Protein AF-0000000084498866 (afdb_homodimer)

Structure (mmCIF, N/CA/C/O backbone):
data_AF-0000000084498866-model_v1
#
loop_
_entity.id
_entity.type
_entity.pdbx_description
1 polymer 'Dihydrodiol dehydrogenase'
#
loop_
_atom_site.group_PDB
_atom_site.id
_atom_site.type_symbol
_atom_site.label_atom_id
_atom_site.label_alt_id
_atom_site.label_comp_id
_atom_site.label_asym_id
_atom_site.label_entity_id
_atom_site.label_seq_id
_atom_site.pdbx_PDB_ins_code
_atom_site.Cartn_x
_atom_site.Cartn_y
_atom_site.Cartn_z
_atom_site.occupancy
_atom_site.B_iso_or_equiv
_atom_site.auth_seq_id
_atom_site.auth_comp_id
_atom_site.auth_asym_id
_atom_site.auth_atom_id
_atom_site.pdbx_PDB_model_num
ATOM 1 N N . MET A 1 1 ? 16.656 18.469 0.75 1 39.72 1 MET A N 1
ATOM 2 C CA . MET A 1 1 ? 16.688 17.375 1.712 1 39.72 1 MET A CA 1
ATOM 3 C C . MET A 1 1 ? 15.367 17.281 2.469 1 39.72 1 MET A C 1
ATOM 5 O O . MET A 1 1 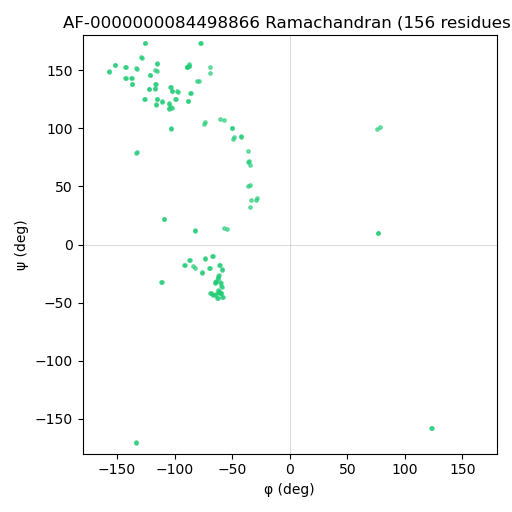? 14.969 18.219 3.16 1 39.72 1 MET A O 1
ATOM 9 N N . GLU A 1 2 ? 14.359 16.703 1.857 1 46.44 2 GLU A N 1
ATOM 10 C CA . GLU A 1 2 ? 13.086 16.734 2.578 1 46.44 2 GLU A CA 1
ATOM 11 C C . GLU A 1 2 ? 13.258 16.25 4.016 1 46.44 2 GLU A C 1
ATOM 13 O O . GLU A 1 2 ? 14.016 15.305 4.273 1 46.44 2 GLU A O 1
ATOM 18 N N . ASN A 1 3 ? 13.336 17.031 4.91 1 52.91 3 ASN A N 1
ATOM 19 C CA . ASN A 1 3 ? 13.39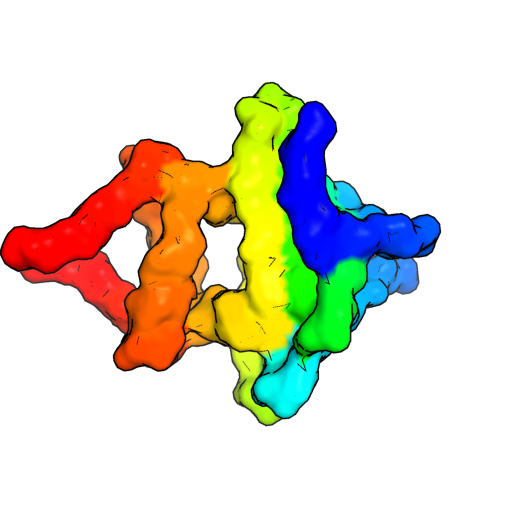1 16.766 6.344 1 52.91 3 ASN A CA 1
ATOM 20 C C . ASN A 1 3 ? 12.508 15.586 6.73 1 52.91 3 ASN A C 1
ATOM 22 O O . ASN A 1 3 ? 11.297 15.742 6.91 1 52.91 3 ASN A O 1
ATOM 26 N N . LYS A 1 4 ? 13.016 14.25 6.281 1 67.5 4 LYS A N 1
ATOM 27 C CA . LYS A 1 4 ? 12.148 13.109 6.551 1 67.5 4 LYS A CA 1
ATOM 28 C C . LYS A 1 4 ? 12.156 12.742 8.031 1 67.5 4 LYS A C 1
ATOM 30 O O . LYS A 1 4 ? 13.219 12.688 8.656 1 67.5 4 LYS A O 1
ATOM 35 N N . ASN A 1 5 ? 11.156 13.016 8.805 1 78.12 5 ASN A N 1
ATOM 36 C CA . ASN A 1 5 ? 10.953 12.609 10.188 1 78.12 5 ASN A CA 1
ATOM 37 C C . ASN A 1 5 ? 10.984 11.086 10.336 1 78.12 5 ASN A C 1
ATOM 39 O O . ASN A 1 5 ? 10.469 10.547 11.312 1 78.12 5 ASN A O 1
ATOM 43 N N . TYR A 1 6 ? 11.453 10.352 9.336 1 85 6 TYR A N 1
ATOM 44 C CA . TYR A 1 6 ? 11.617 8.906 9.438 1 85 6 TYR A CA 1
ATOM 45 C C . TYR A 1 6 ? 12.992 8.477 8.93 1 85 6 TYR A C 1
ATOM 47 O O . TYR A 1 6 ? 13.68 9.242 8.258 1 85 6 TYR A O 1
ATOM 55 N N . TYR A 1 7 ? 13.602 7.391 9.414 1 85.25 7 TYR A N 1
ATOM 56 C CA . TYR A 1 7 ? 14.883 6.848 8.984 1 85.25 7 TYR A CA 1
ATOM 57 C C . TYR A 1 7 ? 14.703 5.469 8.359 1 85.25 7 TYR A C 1
ATOM 59 O O . TYR A 1 7 ? 13.672 4.824 8.539 1 85.25 7 TYR A O 1
ATOM 67 N N . GLU A 1 8 ? 15.57 5.191 7.441 1 83.94 8 GLU A N 1
ATOM 68 C CA . GLU A 1 8 ? 15.562 3.908 6.75 1 83.94 8 GLU A CA 1
ATOM 69 C C . GLU A 1 8 ? 16.656 2.99 7.281 1 83.94 8 GLU A C 1
ATOM 71 O O . GLU A 1 8 ? 17.781 3.441 7.555 1 83.94 8 GLU A O 1
ATOM 76 N N . LYS A 1 9 ? 16.203 2.004 7.785 1 77.25 9 LYS A N 1
ATOM 77 C CA . LYS A 1 9 ? 17.234 1.025 8.125 1 77.25 9 LYS A CA 1
ATOM 78 C C . LYS A 1 9 ? 17.516 0.101 6.945 1 77.25 9 LYS A C 1
ATOM 80 O O . LYS A 1 9 ? 16.75 0.037 5.992 1 77.25 9 LYS A O 1
ATOM 85 N N . ASP A 1 10 ? 18.719 -0.473 6.852 1 69.5 10 ASP A N 1
ATOM 86 C CA . ASP A 1 10 ? 19 -1.446 5.801 1 69.5 10 ASP A CA 1
ATOM 87 C C . ASP A 1 10 ? 17.734 -2.18 5.375 1 69.5 10 ASP A C 1
ATOM 89 O O . ASP A 1 10 ? 17.484 -3.303 5.82 1 69.5 10 ASP A O 1
ATOM 93 N N . GLY A 1 11 ? 16.75 -1.346 5.332 1 63.34 11 GLY A N 1
ATOM 94 C CA . GLY A 1 11 ? 15.391 -1.853 5.332 1 63.34 11 GLY A CA 1
ATOM 95 C C . GLY A 1 11 ? 15.023 -2.572 4.051 1 63.34 11 GLY A C 1
ATOM 96 O O . GLY A 1 11 ? 15.727 -2.461 3.045 1 63.34 11 GLY A O 1
ATOM 97 N N . GLU A 1 12 ? 14.227 -3.537 4.078 1 79.94 12 GLU A N 1
ATOM 98 C CA . GLU A 1 12 ? 13.625 -4.406 3.074 1 79.94 12 GLU A CA 1
ATOM 99 C C . GLU A 1 12 ? 12.844 -3.6 2.039 1 79.94 12 GLU A C 1
ATOM 101 O O . GLU A 1 12 ? 12.047 -2.736 2.395 1 79.94 12 GLU A O 1
ATOM 106 N N . THR A 1 13 ? 13.422 -3.516 0.814 1 91.5 13 THR A N 1
ATOM 107 C CA . THR A 1 13 ? 12.766 -2.873 -0.32 1 91.5 13 THR A CA 1
ATOM 108 C C . THR A 1 13 ? 12.102 -3.908 -1.219 1 91.5 13 THR A C 1
ATOM 110 O O . THR A 1 13 ? 12.672 -4.965 -1.488 1 91.5 13 THR A O 1
ATOM 113 N N . ILE A 1 14 ? 10.891 -3.621 -1.545 1 95.06 14 ILE A N 1
ATOM 114 C CA . ILE A 1 14 ? 10.156 -4.453 -2.492 1 95.06 14 ILE A CA 1
ATOM 115 C C . ILE A 1 14 ? 9.836 -3.648 -3.75 1 95.06 14 ILE A C 1
ATOM 117 O O . ILE A 1 14 ? 9.305 -2.539 -3.664 1 95.06 14 ILE A O 1
ATOM 121 N N . ASP A 1 15 ? 10.25 -4.188 -4.895 1 96.44 15 ASP A N 1
ATOM 122 C CA . ASP A 1 15 ? 9.852 -3.58 -6.164 1 96.44 15 ASP A CA 1
ATOM 123 C C . ASP A 1 15 ? 8.664 -4.324 -6.781 1 96.44 15 ASP A C 1
ATOM 125 O O . ASP A 1 15 ? 8.711 -5.547 -6.938 1 96.44 15 ASP A O 1
ATOM 129 N N . ILE A 1 16 ? 7.598 -3.564 -7.066 1 97.19 16 ILE A N 1
ATOM 130 C CA . ILE A 1 16 ? 6.441 -4.082 -7.789 1 97.19 16 ILE A CA 1
ATOM 131 C C . ILE A 1 16 ? 6.461 -3.568 -9.227 1 97.19 16 ILE A C 1
ATOM 133 O O . ILE A 1 16 ? 6.504 -2.357 -9.461 1 97.19 16 ILE A O 1
ATOM 137 N N . THR A 1 17 ? 6.5 -4.586 -10.18 1 97.5 17 THR A N 1
ATOM 138 C CA . THR A 1 17 ? 6.703 -4.184 -11.57 1 97.5 17 THR A CA 1
ATOM 139 C C . THR A 1 17 ? 5.77 -4.957 -12.5 1 97.5 17 THR A C 1
ATOM 141 O O . THR A 1 17 ? 5.445 -6.117 -12.234 1 97.5 17 THR A O 1
ATOM 144 N N . ASN A 1 18 ? 5.234 -4.207 -13.445 1 97.31 18 ASN A N 1
ATOM 145 C CA . ASN A 1 18 ? 4.699 -4.801 -14.664 1 97.31 18 ASN A CA 1
ATOM 146 C C . ASN A 1 18 ? 5.172 -4.051 -15.906 1 97.31 18 ASN A C 1
ATOM 148 O O . ASN A 1 18 ? 6.133 -3.281 -15.844 1 97.31 18 ASN A O 1
ATOM 152 N N . GLU A 1 19 ? 4.672 -4.309 -17.016 1 96.88 19 GLU A N 1
ATOM 153 C CA . GLU A 1 19 ? 5.113 -3.711 -18.266 1 96.88 19 GLU A CA 1
ATOM 154 C C . GLU A 1 19 ? 4.816 -2.215 -18.297 1 96.88 19 GLU A C 1
ATOM 156 O O . GLU A 1 19 ? 5.395 -1.481 -19.109 1 96.88 19 GLU A O 1
ATOM 161 N N . PHE A 1 20 ? 4.047 -1.703 -17.344 1 96.62 20 PHE A N 1
ATOM 162 C CA . PHE A 1 20 ? 3.557 -0.335 -17.453 1 96.62 20 PHE A CA 1
ATOM 163 C C . PHE A 1 20 ? 4.215 0.56 -16.406 1 96.62 20 PHE A C 1
ATOM 165 O O . PHE A 1 20 ? 4.375 1.763 -16.625 1 96.62 20 PHE A O 1
ATOM 172 N N . ALA A 1 21 ? 4.496 -0.056 -15.32 1 97.25 21 ALA A N 1
ATOM 173 C CA . ALA A 1 21 ? 4.965 0.771 -14.211 1 97.25 21 ALA A CA 1
ATOM 174 C C . ALA A 1 21 ? 5.875 -0.023 -13.281 1 97.25 21 ALA A C 1
ATOM 176 O O . ALA A 1 21 ? 5.844 -1.256 -13.273 1 97.25 21 ALA A O 1
ATOM 177 N N . THR A 1 22 ? 6.73 0.65 -12.594 1 98.31 22 THR A N 1
ATOM 178 C CA . THR A 1 22 ? 7.527 0.14 -11.484 1 98.31 22 THR A CA 1
ATOM 179 C C . THR A 1 22 ? 7.348 1.013 -10.242 1 98.31 22 THR A C 1
ATOM 181 O O . THR A 1 22 ? 7.473 2.236 -10.312 1 98.31 22 THR A O 1
ATOM 184 N N . VAL A 1 23 ? 6.965 0.445 -9.133 1 98.31 23 VAL A N 1
ATOM 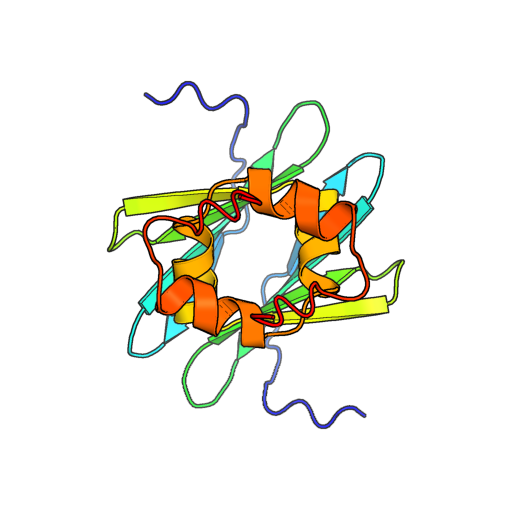185 C CA . VAL A 1 23 ? 6.785 1.121 -7.848 1 98.31 23 VAL A CA 1
ATOM 186 C C . VAL A 1 23 ? 7.664 0.46 -6.789 1 98.31 23 VAL A C 1
ATOM 188 O O . VAL A 1 23 ? 7.754 -0.769 -6.727 1 98.31 23 VAL A O 1
ATOM 191 N N . THR A 1 24 ? 8.367 1.281 -6.016 1 97.62 24 THR A N 1
ATOM 192 C CA . THR A 1 24 ? 9.203 0.797 -4.922 1 97.62 24 THR A CA 1
ATOM 193 C C . THR A 1 24 ? 8.516 1.003 -3.578 1 97.62 24 THR A C 1
ATOM 195 O O . THR A 1 24 ? 7.965 2.074 -3.312 1 97.62 24 THR A O 1
ATOM 198 N N . VAL A 1 25 ? 8.492 -0.058 -2.729 1 97.06 25 VAL A N 1
ATOM 199 C CA . VAL A 1 25 ? 7.922 -0.012 -1.388 1 97.06 25 VAL A CA 1
ATOM 200 C C . VAL A 1 25 ? 9.008 -0.27 -0.349 1 97.06 25 VAL A C 1
ATOM 202 O O . VAL A 1 25 ? 9.828 -1.181 -0.509 1 97.06 25 VAL A O 1
ATOM 205 N N . LYS A 1 26 ? 9.031 0.546 0.676 1 96.06 26 LYS A N 1
ATOM 206 C CA . LYS A 1 26 ? 10.031 0.355 1.722 1 96.06 26 LYS A CA 1
ATOM 207 C C . LYS A 1 26 ? 9.445 0.651 3.102 1 96.06 26 LYS A C 1
ATOM 209 O O . LYS A 1 26 ? 8.547 1.48 3.234 1 96.06 26 LYS A O 1
ATOM 214 N N . LYS A 1 27 ? 10.078 -0.048 4.043 1 96.06 27 LYS A N 1
ATOM 215 C CA . LYS A 1 27 ? 9.75 0.247 5.438 1 96.06 27 LYS A CA 1
ATOM 216 C C . LYS A 1 27 ? 10.594 1.403 5.965 1 96.06 27 LYS A C 1
ATOM 218 O O . LYS A 1 27 ? 11.82 1.409 5.809 1 96.06 27 LYS A O 1
ATOM 223 N N . VAL A 1 28 ? 9.938 2.369 6.57 1 95.31 28 VAL A N 1
ATOM 224 C CA . VAL A 1 28 ? 10.648 3.463 7.219 1 95.31 28 VAL A CA 1
ATOM 225 C C . VAL A 1 28 ? 10.281 3.516 8.703 1 95.31 28 VAL A C 1
ATOM 227 O O . VAL A 1 28 ? 9.164 3.164 9.078 1 95.31 28 VAL A O 1
ATOM 230 N N . TYR A 1 29 ? 11.211 3.871 9.398 1 94.44 29 TYR A N 1
ATOM 231 C CA . TYR A 1 29 ? 11.07 3.832 10.852 1 94.44 29 TYR A CA 1
ATOM 232 C C . TYR A 1 29 ? 10.836 5.23 11.414 1 94.44 29 TYR A C 1
ATOM 234 O O . TYR A 1 29 ? 11.469 6.195 10.969 1 94.44 29 TYR A O 1
ATOM 242 N N . THR A 1 30 ? 9.875 5.336 12.336 1 94 30 THR A N 1
ATOM 243 C CA . THR A 1 30 ? 9.633 6.559 13.086 1 94 30 THR A CA 1
ATOM 244 C C . THR A 1 30 ? 9.656 6.281 14.586 1 94 30 THR A C 1
ATOM 246 O O . THR A 1 30 ? 9.758 5.129 15.008 1 94 30 THR A O 1
ATOM 249 N N . LYS A 1 31 ? 9.594 7.254 15.367 1 90.69 31 LYS A N 1
ATOM 250 C CA . LYS A 1 31 ? 9.523 7.094 16.828 1 90.69 31 LYS A CA 1
ATOM 251 C C . LYS A 1 31 ? 8.266 6.332 17.234 1 90.69 31 LYS A C 1
ATOM 253 O O . LYS A 1 31 ? 8.273 5.621 18.234 1 90.69 31 LYS A O 1
ATOM 258 N N . ASN A 1 32 ? 7.219 6.379 16.453 1 91.75 32 ASN A N 1
ATOM 259 C CA . ASN A 1 32 ? 5.914 5.848 16.812 1 91.75 32 ASN A CA 1
ATOM 260 C C . ASN A 1 32 ? 5.57 4.594 16.016 1 91.75 32 ASN A C 1
ATOM 262 O O . ASN A 1 32 ? 4.402 4.219 15.914 1 91.75 32 ASN A O 1
ATOM 266 N N . GLY A 1 33 ? 6.645 3.998 15.547 1 94.69 33 GLY A N 1
ATOM 267 C CA . GLY A 1 33 ? 6.414 2.791 14.773 1 94.69 33 GLY A CA 1
ATOM 268 C C . GLY A 1 33 ? 6.984 2.867 13.367 1 94.69 33 GLY A C 1
ATOM 269 O O . GLY A 1 33 ? 7.961 3.58 13.125 1 94.69 33 GLY A O 1
ATOM 270 N N . THR A 1 34 ? 6.445 2.072 12.57 1 96.19 34 THR A N 1
ATOM 271 C CA . THR A 1 34 ? 6.961 2.035 11.203 1 96.19 34 THR A CA 1
ATOM 272 C C . THR A 1 34 ? 5.898 2.51 10.219 1 96.19 34 THR A C 1
ATOM 274 O O . THR A 1 34 ? 4.711 2.543 10.539 1 96.19 34 THR A O 1
ATOM 277 N N . ARG A 1 35 ? 6.355 2.971 9.117 1 96.94 35 ARG A N 1
ATOM 278 C CA . ARG A 1 35 ? 5.508 3.383 8 1 96.94 35 ARG A CA 1
ATOM 279 C C . ARG A 1 35 ? 5.965 2.732 6.699 1 96.94 35 ARG A C 1
ATOM 281 O O . ARG A 1 35 ? 7.059 2.162 6.633 1 96.94 35 ARG A O 1
ATOM 288 N N . LEU A 1 36 ? 5.043 2.742 5.777 1 97.19 36 LEU A N 1
ATOM 289 C CA . LEU A 1 36 ? 5.375 2.23 4.449 1 97.19 36 LEU A CA 1
ATOM 290 C C . LEU A 1 36 ? 5.547 3.373 3.455 1 97.19 36 LEU A C 1
ATOM 292 O O . LEU A 1 36 ? 4.621 4.152 3.234 1 97.19 36 LEU A O 1
ATOM 296 N N . GLU A 1 37 ? 6.707 3.496 2.938 1 96.88 37 GLU A N 1
ATOM 297 C CA . GLU A 1 37 ? 6.91 4.422 1.828 1 96.88 37 GLU A CA 1
ATOM 298 C C . GLU A 1 37 ? 6.652 3.742 0.487 1 96.88 37 GLU A C 1
ATOM 300 O O . GLU A 1 37 ? 7.191 2.666 0.217 1 96.88 37 GLU A O 1
ATOM 305 N N . ILE A 1 38 ? 5.742 4.262 -0.33 1 98.12 38 ILE A N 1
ATOM 306 C CA . ILE A 1 38 ? 5.461 3.842 -1.699 1 98.12 38 ILE A CA 1
ATOM 307 C C . ILE A 1 38 ? 5.902 4.934 -2.672 1 98.12 38 ILE A C 1
ATOM 309 O O . ILE A 1 38 ? 5.473 6.082 -2.562 1 98.12 38 ILE A O 1
ATOM 313 N N . SER A 1 39 ? 6.754 4.609 -3.57 1 98.06 39 SER A N 1
ATOM 314 C CA . SER A 1 39 ? 7.273 5.633 -4.473 1 98.06 39 SER A CA 1
ATOM 315 C C . SER A 1 39 ? 7.332 5.125 -5.91 1 98.06 39 SER A C 1
ATOM 317 O O . SER A 1 39 ? 7.574 3.938 -6.145 1 98.06 39 SER A O 1
ATOM 319 N N . SER A 1 40 ? 7.062 5.941 -6.875 1 97.81 40 SER A N 1
ATOM 320 C CA . SER A 1 40 ? 7.281 5.715 -8.297 1 97.81 40 SER A CA 1
ATOM 321 C C . SER A 1 40 ? 8.516 6.461 -8.797 1 97.81 40 SER A C 1
ATOM 323 O O . SER A 1 40 ? 8.461 7.668 -9.039 1 97.81 40 SER A O 1
ATOM 325 N N . PRO A 1 41 ? 9.609 5.727 -8.906 1 96.81 41 PRO A N 1
ATOM 326 C CA . PRO A 1 41 ? 10.844 6.402 -9.297 1 96.81 41 PRO A CA 1
ATOM 327 C C . PRO A 1 41 ? 10.734 7.109 -10.648 1 96.81 41 PRO A C 1
ATOM 329 O O . PRO A 1 41 ? 11.312 8.18 -10.836 1 96.81 41 PRO A O 1
ATOM 332 N N . LYS A 1 42 ? 10 6.5 -11.578 1 94.56 42 LYS A N 1
ATOM 333 C CA . LYS A 1 42 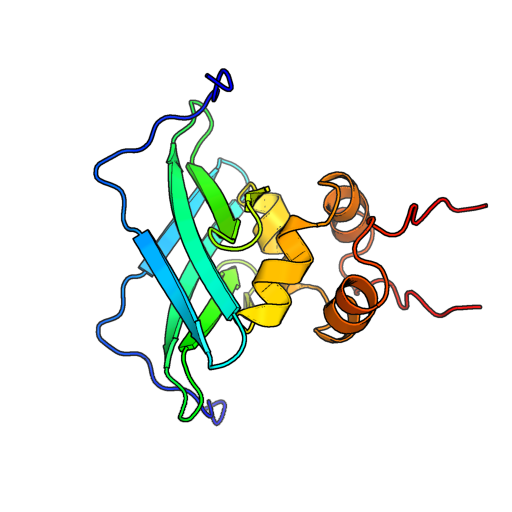? 9.859 7.074 -12.914 1 94.56 42 LYS A CA 1
ATOM 334 C C . LYS A 1 42 ? 9.133 8.414 -12.867 1 94.56 42 LYS A C 1
ATOM 336 O O . LYS A 1 42 ? 9.531 9.367 -13.547 1 94.56 42 LYS A O 1
ATOM 341 N N . LEU A 1 43 ? 8.094 8.492 -12.086 1 93.75 43 LEU A N 1
ATOM 342 C CA . LEU A 1 43 ? 7.273 9.703 -12.031 1 93.75 43 LEU A CA 1
ATOM 343 C C . LEU A 1 43 ? 7.766 10.641 -10.93 1 93.75 43 LEU A C 1
ATOM 345 O O . LEU A 1 43 ? 7.398 11.812 -10.906 1 93.75 43 LEU A O 1
ATOM 349 N N . GLY A 1 44 ? 8.5 10.195 -10.055 1 95.75 44 GLY A N 1
ATOM 350 C CA . GLY A 1 44 ? 8.992 10.984 -8.938 1 95.75 44 GLY A CA 1
ATOM 351 C C . GLY A 1 44 ? 7.953 11.203 -7.855 1 95.75 44 GLY A C 1
ATOM 352 O O . GLY A 1 44 ? 8.117 12.078 -7 1 95.75 44 GLY A O 1
ATOM 353 N N . SER A 1 45 ? 6.789 10.523 -7.898 1 95.31 45 SER A N 1
ATOM 354 C CA . SER A 1 45 ? 5.734 10.656 -6.895 1 95.31 45 SER A CA 1
ATOM 355 C C . SER A 1 45 ? 5.938 9.672 -5.746 1 95.31 45 SER A C 1
ATOM 357 O O . SER A 1 45 ? 6.594 8.648 -5.914 1 95.31 45 SER A O 1
ATOM 359 N N . ARG A 1 46 ? 5.422 10.031 -4.516 1 96.88 46 ARG A N 1
ATOM 360 C CA . ARG A 1 46 ? 5.645 9.227 -3.32 1 96.88 46 ARG A CA 1
ATOM 361 C C . ARG A 1 46 ? 4.562 9.484 -2.277 1 96.88 46 ARG A C 1
ATOM 363 O O . ARG A 1 46 ? 3.984 10.57 -2.225 1 96.88 46 ARG A O 1
ATOM 370 N N . ILE A 1 47 ? 4.281 8.484 -1.512 1 97.06 47 ILE A N 1
ATOM 371 C CA . ILE A 1 47 ? 3.396 8.609 -0.36 1 97.06 47 ILE A CA 1
ATOM 372 C C . ILE A 1 47 ? 3.904 7.734 0.783 1 97.06 47 ILE A C 1
ATOM 374 O O . ILE A 1 47 ? 4.504 6.684 0.547 1 97.06 47 ILE A O 1
ATOM 378 N N . VAL A 1 48 ? 3.773 8.188 2.02 1 97 48 VAL A N 1
ATOM 379 C CA . VAL A 1 48 ? 4.141 7.43 3.213 1 97 48 VAL A CA 1
ATOM 380 C C . VAL A 1 48 ? 2.898 7.152 4.055 1 97 48 VAL A C 1
ATOM 382 O O . VAL A 1 48 ? 2.193 8.078 4.457 1 97 48 VAL A O 1
ATOM 385 N N . LEU A 1 49 ? 2.637 5.918 4.27 1 97.62 49 LEU A N 1
ATOM 386 C CA . LEU A 1 49 ? 1.386 5.535 4.914 1 97.62 49 LEU A CA 1
ATOM 387 C C . LEU A 1 49 ? 1.648 4.848 6.25 1 97.62 49 LEU A C 1
ATOM 389 O O . LEU A 1 49 ? 2.555 4.02 6.359 1 97.62 49 LEU A O 1
ATOM 393 N N . SER A 1 50 ? 0.913 5.137 7.234 1 97.69 50 SER A N 1
ATOM 394 C CA . SER A 1 50 ? 0.95 4.449 8.523 1 97.69 50 SER A CA 1
ATOM 395 C C . SER A 1 50 ? 0.238 3.104 8.453 1 97.69 50 SER A C 1
ATOM 397 O O . SER A 1 50 ? -0.414 2.791 7.453 1 97.69 50 SER A O 1
ATOM 399 N N . ALA A 1 51 ? 0.358 2.348 9.602 1 98.06 51 ALA A N 1
ATOM 400 C CA . ALA A 1 51 ? -0.305 1.05 9.688 1 98.06 51 ALA A CA 1
ATOM 401 C C . ALA A 1 51 ? -1.819 1.198 9.562 1 98.06 51 ALA A C 1
ATOM 403 O O . ALA A 1 51 ? -2.469 0.429 8.852 1 98.06 51 ALA A O 1
ATOM 404 N N . ILE A 1 52 ? -2.395 2.217 10.188 1 97 52 ILE A N 1
ATOM 405 C CA . ILE A 1 52 ? -3.84 2.414 10.203 1 97 52 ILE A CA 1
ATOM 406 C C . ILE A 1 52 ? -4.32 2.801 8.805 1 97 52 ILE A C 1
ATOM 408 O O . ILE A 1 52 ? -5.367 2.33 8.352 1 97 52 ILE A O 1
ATOM 412 N N . GLU A 1 53 ? -3.57 3.656 8.164 1 97.19 53 GLU A N 1
ATOM 413 C CA . GLU A 1 53 ? -3.912 4.051 6.797 1 97.19 53 GLU A CA 1
ATOM 414 C C . GLU A 1 53 ? -3.875 2.854 5.852 1 97.19 53 GLU A C 1
ATOM 416 O O . GLU A 1 53 ? -4.789 2.662 5.047 1 97.19 53 GLU A O 1
ATOM 421 N N . LEU A 1 54 ? -2.816 2.033 5.938 1 97.81 54 LEU A N 1
ATOM 422 C CA . LEU A 1 54 ? -2.713 0.821 5.133 1 97.81 54 LEU A CA 1
ATOM 423 C C . LEU A 1 54 ? -3.877 -0.121 5.418 1 97.81 54 LEU A C 1
ATOM 425 O O . LEU A 1 54 ? -4.438 -0.717 4.492 1 97.81 54 LEU A O 1
ATOM 429 N N . GLU A 1 55 ? -4.23 -0.25 6.707 1 97.12 55 GLU A N 1
ATOM 430 C CA . GLU A 1 55 ? -5.375 -1.079 7.082 1 97.12 55 GLU A CA 1
ATOM 431 C C . GLU A 1 55 ? -6.66 -0.564 6.445 1 97.12 55 GLU A C 1
ATOM 433 O O . GLU A 1 55 ? -7.465 -1.347 5.93 1 97.12 55 GLU A O 1
ATOM 438 N N . SER A 1 56 ? -6.824 0.712 6.441 1 96.44 56 SER A N 1
ATOM 439 C CA . SER A 1 56 ? -8.023 1.293 5.852 1 96.44 56 SER A CA 1
ATOM 440 C C . SER A 1 56 ? -8.086 1.03 4.352 1 96.44 56 SER A C 1
ATOM 442 O O . SER A 1 56 ? -9.18 0.92 3.781 1 96.44 56 SER A O 1
ATOM 444 N N . LEU A 1 57 ? -6.977 0.967 3.664 1 96.19 57 LEU A N 1
ATOM 445 C CA . LEU A 1 57 ? -6.91 0.636 2.244 1 96.19 57 LEU A CA 1
ATOM 446 C C . LEU A 1 57 ? -7.484 -0.75 1.982 1 96.19 57 LEU A C 1
ATOM 448 O O . LEU A 1 57 ? -8.141 -0.973 0.96 1 96.19 57 LEU A O 1
ATOM 452 N N . THR A 1 58 ? -7.359 -1.712 2.9 1 96.31 58 THR A N 1
ATOM 453 C CA . THR A 1 58 ? -7.805 -3.088 2.719 1 96.31 58 THR A CA 1
ATOM 454 C C . THR A 1 58 ? -9.328 -3.178 2.791 1 96.31 58 THR A C 1
ATOM 456 O O . THR A 1 58 ? -9.914 -4.195 2.414 1 96.31 58 THR A O 1
ATOM 459 N N . TRP A 1 59 ? -9.961 -2.154 3.213 1 94.38 59 TRP A N 1
ATOM 460 C CA . TRP A 1 59 ? -11.414 -2.111 3.293 1 94.38 59 TRP A CA 1
ATOM 461 C C . TRP A 1 59 ? -12.023 -1.644 1.975 1 94.38 59 TRP A C 1
ATOM 463 O O . TRP A 1 59 ? -13.234 -1.735 1.774 1 94.38 59 TRP A O 1
ATOM 473 N N . GLN A 1 60 ? -11.234 -1.136 1.139 1 93.25 60 GLN A N 1
ATOM 474 C CA . GLN A 1 60 ? -11.75 -0.507 -0.075 1 93.25 60 GLN A CA 1
ATOM 475 C C . GLN A 1 60 ? -11.914 -1.529 -1.195 1 93.25 60 GLN A C 1
ATOM 477 O O . GLN A 1 60 ? -11.211 -2.541 -1.23 1 93.25 60 GLN A O 1
ATOM 482 N N . ASP A 1 61 ? -12.828 -1.187 -2.121 1 91.94 61 ASP A N 1
ATOM 483 C CA . ASP A 1 61 ? -12.93 -1.913 -3.383 1 91.94 61 ASP A CA 1
ATOM 484 C C . ASP A 1 61 ? -11.867 -1.444 -4.371 1 91.94 61 ASP A C 1
ATOM 486 O O . ASP A 1 61 ? -11.594 -0.247 -4.48 1 91.94 61 ASP A O 1
ATOM 490 N N . LYS A 1 62 ? -11.32 -2.305 -5.078 1 93.31 62 LYS A N 1
ATOM 491 C CA . LYS A 1 62 ? -10.234 -1.988 -6.008 1 93.31 62 LYS A CA 1
ATOM 492 C C . LYS A 1 62 ? -10.68 -0.955 -7.039 1 93.31 62 LYS A C 1
ATOM 494 O O . LYS A 1 62 ? -9.852 -0.296 -7.664 1 93.31 62 LYS A O 1
ATOM 499 N N . SER A 1 63 ? -11.977 -0.855 -7.223 1 93.44 63 SER A N 1
ATOM 500 C CA . SER A 1 63 ? -12.5 0.076 -8.219 1 93.44 63 SER A CA 1
ATOM 501 C C . SER A 1 63 ? -12.109 1.514 -7.887 1 93.44 63 SER A C 1
ATOM 503 O O . SER A 1 63 ? -12.172 2.393 -8.75 1 93.44 63 SER A O 1
ATOM 505 N N . ILE A 1 64 ? -11.711 1.788 -6.668 1 91.19 64 ILE A N 1
ATOM 506 C CA . ILE A 1 64 ? -11.297 3.137 -6.289 1 91.19 64 ILE A CA 1
ATOM 507 C C . ILE A 1 64 ? -10.07 3.549 -7.098 1 91.19 64 ILE A C 1
ATOM 509 O O . ILE A 1 64 ? -9.914 4.723 -7.434 1 91.19 64 ILE A O 1
ATOM 513 N N . PHE A 1 65 ? -9.266 2.631 -7.5 1 94.06 65 PHE A N 1
ATOM 514 C CA . PHE A 1 65 ? -8.031 2.945 -8.219 1 94.06 65 PHE A CA 1
ATOM 515 C C . PHE A 1 65 ? -8.336 3.328 -9.664 1 94.06 65 PHE A C 1
ATOM 517 O O . PHE A 1 65 ? -7.547 4.031 -10.297 1 94.06 65 PHE A O 1
ATOM 524 N N . ASP A 1 66 ? -9.477 2.854 -10.109 1 92.81 66 ASP A N 1
ATOM 525 C CA . ASP A 1 66 ? -9.914 3.363 -11.406 1 92.81 66 ASP A CA 1
ATOM 526 C C . ASP A 1 66 ? -10.141 4.871 -11.352 1 92.81 66 ASP A C 1
ATOM 528 O O . ASP A 1 66 ? -9.82 5.586 -12.312 1 92.81 66 ASP A O 1
ATOM 532 N N . LYS A 1 67 ? -10.688 5.27 -10.266 1 89.25 67 LYS A N 1
ATOM 533 C CA . LYS A 1 67 ? -10.93 6.699 -10.078 1 89.25 67 LYS A CA 1
ATOM 534 C C . LYS A 1 67 ? -9.617 7.465 -9.953 1 89.25 67 LYS A C 1
ATOM 536 O O . LYS A 1 67 ? -9.461 8.547 -10.531 1 89.25 67 LYS A O 1
ATOM 541 N N . PHE A 1 68 ? -8.68 6.926 -9.203 1 92.31 68 PHE A N 1
ATOM 542 C CA . PHE A 1 68 ? -7.379 7.574 -9.062 1 92.31 68 PHE A CA 1
ATOM 543 C C . PHE A 1 68 ? -6.711 7.746 -10.43 1 92.31 68 PHE A C 1
ATOM 545 O O . PHE A 1 68 ? -6.145 8.805 -10.719 1 92.31 68 PHE A O 1
ATOM 552 N N . LEU A 1 69 ? -6.781 6.656 -11.211 1 92.62 69 LEU A N 1
ATOM 553 C CA . LEU A 1 69 ? -6.148 6.648 -12.531 1 92.62 69 LEU A CA 1
ATOM 554 C C . LEU A 1 69 ? -6.805 7.668 -13.453 1 92.62 69 LEU A C 1
ATOM 556 O O . LEU A 1 69 ? -6.141 8.242 -14.32 1 92.62 69 LEU A O 1
ATOM 560 N N . SER A 1 70 ? -8.055 7.879 -13.25 1 90.44 70 SER A N 1
ATOM 561 C CA . SER A 1 70 ? -8.781 8.82 -14.102 1 90.44 70 SER A CA 1
ATOM 562 C C . SER A 1 70 ? -8.602 10.25 -13.609 1 90.44 70 SER A C 1
ATOM 564 O O . SER A 1 70 ? -8.883 11.203 -14.344 1 90.44 70 SER A O 1
ATOM 566 N N . ASP A 1 71 ? -8.18 10.461 -12.312 1 81.81 71 ASP A N 1
ATOM 567 C CA . ASP A 1 71 ? -7.969 11.773 -11.711 1 81.81 71 ASP A CA 1
ATOM 568 C C . ASP A 1 71 ? -6.637 11.836 -10.969 1 81.81 71 ASP A C 1
ATOM 570 O O . ASP A 1 71 ? -6.602 11.82 -9.734 1 81.81 71 ASP A O 1
ATOM 574 N N . PRO A 1 72 ? -5.52 12.008 -11.633 1 74.06 72 PRO A N 1
ATOM 575 C CA . PRO A 1 72 ? -4.191 11.938 -11.023 1 74.06 72 PRO A CA 1
ATOM 576 C C . PRO A 1 72 ? -3.898 13.117 -10.102 1 74.06 72 PRO A C 1
ATOM 578 O O . PRO A 1 72 ? -2.916 13.094 -9.352 1 74.06 72 PRO A O 1
ATOM 581 N N . TYR A 1 73 ? -4.668 14.281 -10.266 1 67.94 73 TYR A N 1
ATOM 582 C CA . TYR A 1 73 ? -4.41 15.422 -9.391 1 67.94 73 TYR A CA 1
ATOM 583 C C . TYR A 1 73 ? -5.117 15.25 -8.047 1 67.94 73 TYR A C 1
ATOM 585 O O . TYR A 1 73 ? -4.949 16.062 -7.145 1 67.94 73 TYR A O 1
ATOM 593 N N . GLY A 1 74 ? -5.691 14.008 -7.68 1 60.5 74 GLY A N 1
ATOM 594 C CA . GLY A 1 74 ? -6.309 13.703 -6.398 1 60.5 74 GLY A CA 1
ATOM 595 C C . GLY A 1 74 ? -7.688 14.312 -6.242 1 60.5 74 GLY A C 1
ATOM 596 O O . GLY A 1 74 ? -7.941 15.422 -6.719 1 60.5 74 GLY A O 1
ATOM 597 N N . SER A 1 75 ? -8.797 13.594 -6.438 1 52.03 75 SER A N 1
ATOM 598 C CA . SER A 1 75 ? -10.148 14.109 -6.277 1 52.03 75 SER A CA 1
ATOM 599 C C . SER A 1 75 ? -10.258 14.977 -5.027 1 52.03 75 SER A C 1
ATOM 601 O O . SER A 1 75 ? -9.727 14.633 -3.973 1 52.03 75 SER A O 1
ATOM 603 N N . SER A 1 76 ? -10.062 16.406 -5.121 1 47.09 76 SER A N 1
ATOM 604 C CA . SER A 1 76 ? -10.781 17.078 -4.043 1 47.09 76 SER A CA 1
ATOM 605 C C . SER A 1 76 ? -12.078 16.359 -3.699 1 47.09 76 SER A C 1
ATOM 607 O O . SER A 1 76 ? -13.023 16.375 -4.488 1 47.09 76 SER A O 1
ATOM 609 N N . ILE A 1 77 ? -12.07 15.141 -3.473 1 42.88 77 ILE A N 1
ATOM 610 C CA . ILE A 1 77 ? -13.375 14.688 -2.996 1 42.88 77 ILE A CA 1
ATOM 611 C C . ILE A 1 77 ? -14.016 15.781 -2.145 1 42.88 77 ILE A C 1
ATOM 613 O O . ILE A 1 77 ? -13.805 15.836 -0.931 1 42.88 77 ILE A O 1
ATOM 617 N N . ALA A 1 78 ? -13.797 17.016 -2.402 1 37.12 78 ALA A N 1
ATOM 618 C CA . ALA A 1 78 ? -14.547 18.125 -1.827 1 37.12 78 ALA A CA 1
ATOM 619 C C . ALA A 1 78 ? -16.047 17.906 -1.958 1 37.12 78 ALA A C 1
ATOM 621 O O . ALA A 1 78 ? -16.531 17.5 -3.018 1 37.12 78 ALA A O 1
ATOM 622 N N . ASP A 1 79 ? -16.688 17.281 -0.969 1 33.31 79 ASP A N 1
ATOM 623 C CA . ASP A 1 79 ? -18.125 17.547 -0.895 1 33.31 79 ASP A CA 1
ATOM 624 C C . ASP A 1 79 ? -18.438 18.984 -1.264 1 33.31 79 ASP A C 1
ATOM 626 O O . ASP A 1 79 ? -17.891 19.922 -0.667 1 33.31 79 ASP A O 1
ATOM 630 N N . ASP A 1 80 ? -18.516 19.406 -2.574 1 27.41 80 ASP A N 1
ATOM 631 C CA . ASP A 1 80 ? -19.5 20.484 -2.604 1 27.41 80 ASP A CA 1
ATOM 632 C C . ASP A 1 80 ? -20.766 20.078 -1.848 1 27.41 80 ASP A C 1
ATOM 634 O O . ASP A 1 80 ? -21.188 18.922 -1.901 1 27.41 80 ASP A O 1
ATOM 638 N N . MET B 1 1 ? -9.523 -22.594 -0.13 1 39.22 1 MET B N 1
ATOM 639 C CA . MET B 1 1 ? -8.281 -22.266 -0.82 1 39.22 1 MET B CA 1
ATOM 640 C C . MET B 1 1 ? -8.5 -21.172 -1.854 1 39.22 1 MET B C 1
ATOM 642 O O . MET B 1 1 ? -9.297 -21.328 -2.783 1 39.22 1 MET B O 1
ATOM 646 N N . GLU B 1 2 ? -8.539 -19.922 -1.41 1 46.12 2 GLU B N 1
ATOM 647 C CA . GLU B 1 2 ? -8.867 -18.922 -2.418 1 46.12 2 GLU B CA 1
ATOM 648 C C . GLU B 1 2 ? -7.996 -19.078 -3.662 1 46.12 2 GLU B C 1
ATOM 650 O O . GLU B 1 2 ? -6.801 -19.359 -3.557 1 46.12 2 GLU B O 1
ATOM 655 N N . ASN B 1 3 ? -8.422 -19.625 -4.625 1 52.59 3 ASN B N 1
ATOM 656 C CA . ASN B 1 3 ? -7.785 -19.766 -5.93 1 52.59 3 ASN B CA 1
ATOM 657 C C . ASN B 1 3 ? -6.969 -18.531 -6.297 1 52.59 3 ASN B C 1
ATOM 659 O O . ASN B 1 3 ? -7.52 -17.531 -6.762 1 52.59 3 ASN B O 1
ATOM 663 N N . LYS B 1 4 ? -5.711 -18.375 -5.508 1 66.94 4 LYS B N 1
ATOM 664 C CA . LYS B 1 4 ? -4.957 -17.156 -5.777 1 66.94 4 LYS B CA 1
ATOM 665 C C . LYS B 1 4 ? -4.234 -17.234 -7.117 1 66.94 4 LYS B C 1
ATOM 667 O O . LYS B 1 4 ? -3.596 -18.25 -7.426 1 66.94 4 LYS B O 1
ATOM 672 N N . ASN B 1 5 ? -4.66 -16.609 -8.188 1 78.12 5 ASN B N 1
ATOM 673 C CA . ASN B 1 5 ? -3.998 -16.469 -9.477 1 78.12 5 ASN B CA 1
ATOM 674 C C . ASN B 1 5 ? -2.6 -15.875 -9.328 1 78.12 5 ASN B C 1
ATOM 676 O O . ASN B 1 5 ? -2.033 -15.359 -10.297 1 78.12 5 ASN B O 1
ATOM 680 N N . TYR B 1 6 ? -2.037 -15.812 -8.133 1 84.44 6 TYR B N 1
ATOM 681 C CA . TYR B 1 6 ? -0.665 -15.375 -7.902 1 84.44 6 TYR B CA 1
ATOM 682 C C . TYR B 1 6 ? 0.056 -16.328 -6.953 1 84.44 6 TYR B C 1
ATOM 684 O O . TYR B 1 6 ? -0.581 -17.125 -6.262 1 84.44 6 TYR B O 1
ATOM 692 N N . TYR B 1 7 ? 1.386 -16.484 -7.016 1 85.5 7 TYR B N 1
ATOM 693 C CA . TYR B 1 7 ? 2.193 -17.328 -6.129 1 85.5 7 TYR B CA 1
ATOM 694 C C . TYR B 1 7 ? 3.172 -16.469 -5.328 1 85.5 7 TYR B C 1
ATOM 696 O O . TYR B 1 7 ? 3.439 -15.328 -5.676 1 85.5 7 TYR B O 1
ATOM 704 N N . GLU B 1 8 ? 3.455 -16.969 -4.172 1 84 8 GLU B N 1
ATOM 705 C CA . GLU B 1 8 ? 4.402 -16.297 -3.281 1 84 8 GLU B CA 1
ATOM 706 C C . GLU B 1 8 ? 5.758 -17 -3.299 1 84 8 GLU B C 1
ATOM 708 O O . GLU B 1 8 ? 5.832 -18.219 -3.344 1 84 8 GLU B O 1
ATOM 713 N N . LYS B 1 9 ? 6.602 -16.266 -3.693 1 77.75 9 LYS B N 1
ATOM 714 C CA . LYS B 1 9 ? 7.938 -16.844 -3.537 1 77.75 9 LYS B CA 1
ATOM 715 C C . LYS B 1 9 ? 8.531 -16.484 -2.176 1 77.75 9 LYS B C 1
ATOM 717 O O . LYS B 1 9 ? 8.039 -15.578 -1.5 1 77.75 9 LYS B O 1
ATOM 722 N N . ASP B 1 10 ? 9.422 -17.297 -1.619 1 69.81 10 ASP B N 1
ATOM 723 C CA . ASP B 1 10 ? 10.086 -16.953 -0.369 1 69.81 10 ASP B CA 1
ATOM 724 C C . ASP B 1 10 ? 10.211 -15.438 -0.215 1 69.81 10 ASP B C 1
ATOM 726 O O . ASP B 1 10 ? 11.273 -14.867 -0.46 1 69.81 10 ASP B O 1
ATOM 730 N N . GLY B 1 11 ? 9.141 -14.891 -0.67 1 63.53 11 GLY B N 1
ATOM 731 C CA . GLY B 1 11 ? 9.188 -13.461 -0.951 1 63.53 11 GLY B CA 1
ATOM 732 C C . GLY B 1 11 ? 9.289 -12.609 0.3 1 63.53 11 GLY B C 1
ATOM 733 O O . GLY B 1 11 ? 9.094 -13.109 1.412 1 63.53 11 GLY B O 1
ATOM 734 N N . GLU B 1 12 ? 9.836 -11.484 0.243 1 79.94 12 GLU B N 1
ATOM 735 C CA . GLU B 1 12 ? 10.102 -10.422 1.202 1 79.94 12 GLU B CA 1
ATOM 736 C C . GLU B 1 12 ? 8.805 -9.875 1.793 1 79.94 12 GLU B C 1
ATOM 738 O O . GLU B 1 12 ? 7.855 -9.578 1.061 1 79.94 12 GLU B O 1
ATOM 743 N N . THR B 1 13 ? 8.57 -10.203 3.072 1 91.5 13 THR B N 1
ATOM 744 C CA . THR B 1 13 ? 7.441 -9.68 3.832 1 91.5 13 THR B CA 1
ATOM 745 C C . THR B 1 13 ? 7.867 -8.484 4.68 1 91.5 13 THR B C 1
ATOM 747 O O . THR B 1 13 ? 8.938 -8.5 5.289 1 91.5 13 THR B O 1
ATOM 750 N N . ILE B 1 14 ? 7.102 -7.465 4.578 1 95.06 14 ILE B N 1
ATOM 751 C CA . ILE B 1 14 ? 7.312 -6.289 5.414 1 95.06 14 ILE B CA 1
ATOM 752 C C . ILE B 1 14 ? 6.121 -6.102 6.352 1 95.06 14 ILE B C 1
ATOM 754 O O . ILE B 1 14 ? 4.969 -6.102 5.914 1 95.06 14 ILE B O 1
ATOM 758 N N . ASP B 1 15 ? 6.402 -6.023 7.641 1 96.38 15 ASP B N 1
ATOM 759 C CA . ASP B 1 15 ? 5.359 -5.688 8.609 1 96.38 15 ASP B CA 1
ATOM 760 C C . ASP B 1 15 ? 5.426 -4.211 8.992 1 96.38 15 ASP B C 1
ATOM 762 O O . ASP B 1 15 ? 6.484 -3.715 9.391 1 96.38 15 ASP B O 1
ATOM 766 N N . ILE B 1 16 ? 4.301 -3.518 8.828 1 97.12 16 ILE B N 1
ATOM 767 C CA . ILE B 1 16 ? 4.145 -2.139 9.281 1 97.12 16 ILE B CA 1
ATOM 768 C C . ILE B 1 16 ? 3.289 -2.102 10.547 1 97.12 16 ILE B C 1
ATOM 770 O O . ILE B 1 16 ? 2.162 -2.602 10.555 1 97.12 16 ILE B O 1
ATOM 774 N N . THR B 1 17 ? 3.934 -1.525 11.633 1 97.5 17 THR B N 1
ATOM 775 C CA . THR B 1 17 ? 3.258 -1.614 12.922 1 97.5 17 THR B CA 1
ATOM 776 C C . THR B 1 17 ? 3.342 -0.285 13.672 1 97.5 17 THR B C 1
ATOM 778 O O . THR B 1 17 ? 4.324 0.446 13.539 1 97.5 17 THR B O 1
ATOM 781 N N . ASN B 1 18 ? 2.215 0.046 14.266 1 97.25 18 ASN B N 1
ATOM 782 C CA . ASN B 1 18 ? 2.201 0.997 15.375 1 97.25 18 ASN B CA 1
ATOM 783 C C . ASN B 1 18 ? 1.346 0.496 16.531 1 97.25 18 ASN B C 1
ATOM 785 O O . ASN B 1 18 ? 1.017 -0.69 16.609 1 97.25 18 ASN B O 1
ATOM 789 N N . GLU B 1 19 ? 1.082 1.251 17.453 1 96.75 19 GLU B N 1
ATOM 790 C CA . GLU B 1 19 ? 0.354 0.838 18.656 1 96.75 19 GLU B CA 1
ATOM 791 C C . GLU B 1 19 ? -1.094 0.486 18.328 1 96.75 19 GLU B C 1
ATOM 793 O O . GLU B 1 19 ? -1.765 -0.195 19.109 1 96.75 19 GLU B O 1
ATOM 798 N N . PHE B 1 20 ? -1.543 0.772 17.141 1 96.5 20 PHE B N 1
ATOM 799 C CA . PHE B 1 20 ? -2.967 0.662 16.859 1 96.5 20 PHE B CA 1
ATOM 800 C C . PHE B 1 20 ? -3.236 -0.49 15.891 1 96.5 20 PHE B C 1
ATOM 802 O O . PHE B 1 20 ? -4.312 -1.087 15.914 1 96.5 20 PHE B O 1
ATOM 809 N N . ALA B 1 21 ? -2.271 -0.681 15.055 1 97.19 21 ALA B N 1
ATOM 810 C CA . ALA B 1 21 ? -2.525 -1.645 13.984 1 97.19 21 ALA B CA 1
ATOM 811 C C . ALA B 1 21 ? -1.229 -2.301 13.523 1 97.19 21 ALA B C 1
ATOM 813 O O . ALA B 1 21 ? -0.142 -1.76 13.727 1 97.19 21 ALA B O 1
ATOM 814 N N . THR B 1 22 ? -1.338 -3.475 12.984 1 98.25 22 THR B N 1
ATOM 815 C CA . THR B 1 22 ? -0.284 -4.176 12.266 1 98.25 22 THR B CA 1
ATOM 816 C C . THR B 1 22 ? -0.773 -4.613 10.883 1 98.25 22 THR B C 1
ATOM 818 O O . THR B 1 22 ? -1.837 -5.223 10.766 1 98.25 22 THR B O 1
ATOM 821 N N . VAL B 1 23 ? -0.093 -4.246 9.836 1 98.31 23 VAL B N 1
ATOM 822 C CA . VAL B 1 23 ? -0.393 -4.609 8.461 1 98.31 23 VAL B CA 1
ATOM 823 C C . VAL B 1 23 ? 0.81 -5.316 7.836 1 98.31 23 VAL B C 1
ATOM 825 O O . VAL B 1 23 ? 1.953 -4.898 8.031 1 98.31 23 VAL B O 1
ATOM 828 N N . THR B 1 24 ? 0.561 -6.418 7.16 1 97.62 24 THR B N 1
ATOM 829 C CA . THR B 1 24 ? 1.601 -7.168 6.461 1 97.62 24 THR B CA 1
ATOM 830 C C . THR B 1 24 ? 1.552 -6.891 4.961 1 97.62 2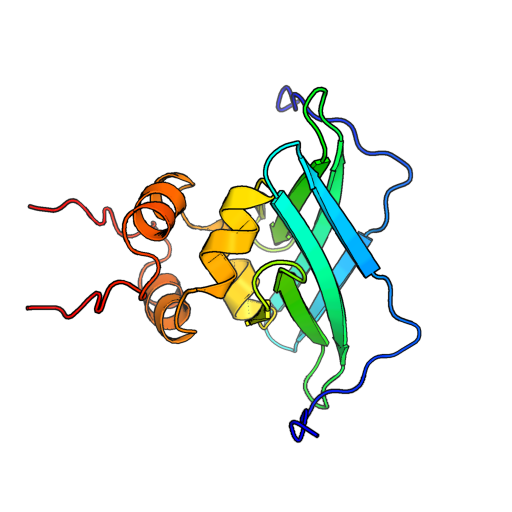4 THR B C 1
ATOM 832 O O . THR B 1 24 ? 0.477 -6.902 4.355 1 97.62 24 THR B O 1
ATOM 835 N N . VAL B 1 25 ? 2.727 -6.59 4.34 1 97.12 25 VAL B N 1
ATOM 836 C CA . VAL B 1 25 ? 2.859 -6.352 2.908 1 97.12 25 VAL B CA 1
ATOM 837 C C . VAL B 1 25 ? 3.77 -7.41 2.291 1 97.12 25 VAL B C 1
ATOM 839 O O . VAL B 1 25 ? 4.824 -7.734 2.846 1 97.12 25 VAL B O 1
ATOM 842 N N . LYS B 1 26 ? 3.352 -7.941 1.17 1 96 26 LYS B N 1
ATOM 843 C CA . LYS B 1 26 ? 4.172 -8.953 0.507 1 96 26 LYS B CA 1
ATOM 844 C C . LYS B 1 26 ? 4.102 -8.812 -1.011 1 96 26 LYS B C 1
ATOM 846 O O . LYS B 1 26 ? 3.08 -8.375 -1.55 1 96 26 LYS B O 1
ATOM 851 N N . LYS B 1 27 ? 5.199 -9.266 -1.573 1 96.12 27 LYS B N 1
ATOM 852 C CA . LYS B 1 27 ? 5.219 -9.359 -3.029 1 96.12 27 LYS B CA 1
ATOM 853 C C . LYS B 1 27 ? 4.641 -10.688 -3.504 1 96.12 27 LYS B C 1
ATOM 855 O O . LYS B 1 27 ? 5.031 -11.75 -3.016 1 96.12 27 LYS B O 1
ATOM 860 N N . VAL B 1 28 ? 3.719 -10.617 -4.449 1 95.31 28 VAL B N 1
ATOM 861 C CA . VAL B 1 28 ? 3.184 -11.828 -5.062 1 95.31 28 VAL B CA 1
ATOM 862 C C . VAL B 1 28 ? 3.428 -11.797 -6.57 1 95.31 28 VAL B C 1
ATOM 864 O O . VAL B 1 28 ? 3.453 -10.719 -7.176 1 95.31 28 VAL B O 1
ATOM 867 N N . TYR B 1 29 ? 3.641 -12.906 -7.02 1 94.5 29 TYR B N 1
ATOM 868 C CA . TYR B 1 29 ? 4.039 -13.031 -8.414 1 94.5 29 TYR B CA 1
ATOM 869 C C . TYR B 1 29 ? 2.877 -13.516 -9.273 1 94.5 29 TYR B C 1
ATOM 871 O O . TYR B 1 29 ? 2.117 -14.391 -8.867 1 94.5 29 TYR B O 1
ATOM 879 N N . THR B 1 30 ? 2.715 -12.875 -10.43 1 93.94 30 THR B N 1
ATOM 880 C CA . THR B 1 30 ? 1.757 -13.305 -11.445 1 93.94 30 THR B CA 1
ATOM 881 C C . THR B 1 30 ? 2.441 -13.492 -12.789 1 93.94 30 THR B C 1
ATOM 883 O O . THR B 1 30 ? 3.623 -13.172 -12.945 1 93.94 30 THR B O 1
ATOM 886 N N . LYS B 1 31 ? 1.788 -13.969 -13.727 1 90.88 31 LYS B N 1
ATOM 887 C CA . LYS B 1 31 ? 2.322 -14.109 -15.078 1 90.88 31 LYS B CA 1
ATOM 888 C C . LYS B 1 31 ? 2.672 -12.75 -15.68 1 90.88 31 LYS B C 1
ATOM 890 O O . LYS B 1 31 ? 3.59 -12.648 -16.5 1 90.88 31 LYS B O 1
ATOM 895 N N . ASN B 1 32 ? 2.02 -11.695 -15.266 1 91.94 32 ASN B N 1
ATOM 896 C CA . ASN B 1 32 ? 2.135 -10.383 -15.891 1 91.94 32 ASN B CA 1
ATOM 897 C C . ASN B 1 32 ? 2.898 -9.406 -15 1 91.94 32 ASN B C 1
ATOM 899 O O . ASN B 1 32 ? 2.793 -8.188 -15.172 1 91.94 32 ASN B O 1
ATOM 903 N N . GLY B 1 33 ? 3.66 -10.016 -14.133 1 94.81 33 GLY B N 1
ATOM 904 C CA . GLY B 1 33 ? 4.426 -9.164 -13.242 1 94.81 33 GLY B CA 1
ATOM 905 C C . GLY B 1 33 ? 4.168 -9.445 -11.773 1 94.81 33 GLY B C 1
ATOM 906 O O . GLY B 1 33 ? 3.82 -10.562 -11.406 1 94.81 33 GLY B O 1
ATOM 907 N N . THR B 1 34 ? 4.438 -8.5 -11.016 1 96.25 34 THR B N 1
ATOM 908 C CA . THR B 1 34 ? 4.266 -8.68 -9.578 1 96.25 34 THR B CA 1
ATOM 909 C C . THR B 1 34 ? 3.186 -7.75 -9.031 1 96.25 34 THR B C 1
ATOM 911 O O . THR B 1 34 ? 2.826 -6.766 -9.688 1 96.25 34 THR B O 1
ATOM 914 N N . ARG B 1 35 ? 2.627 -8.148 -7.965 1 96.94 35 ARG B N 1
ATOM 915 C CA . ARG B 1 35 ? 1.643 -7.355 -7.234 1 96.94 35 ARG B CA 1
ATOM 916 C C . ARG B 1 35 ? 2.014 -7.25 -5.758 1 96.94 35 ARG B C 1
ATOM 918 O O . ARG B 1 35 ? 2.889 -7.977 -5.277 1 96.94 35 ARG B O 1
ATOM 925 N N . LEU B 1 36 ? 1.425 -6.262 -5.148 1 97.19 36 LEU B N 1
ATOM 926 C CA . LEU B 1 36 ? 1.619 -6.098 -3.713 1 97.19 36 LEU B CA 1
ATOM 927 C C . LEU B 1 36 ? 0.381 -6.543 -2.943 1 97.19 36 LEU B C 1
ATOM 929 O O . LEU B 1 36 ? -0.709 -6.004 -3.148 1 97.19 36 LEU B O 1
ATOM 933 N N . GLU B 1 37 ? 0.53 -7.531 -2.164 1 96.94 37 GLU B N 1
ATOM 934 C CA . GLU B 1 37 ? -0.54 -7.891 -1.237 1 96.94 37 GLU B CA 1
ATOM 935 C C . GLU B 1 37 ? -0.408 -7.129 0.08 1 96.94 37 GLU B C 1
ATOM 937 O O . GLU B 1 37 ? 0.667 -7.105 0.685 1 96.94 37 GLU B O 1
ATOM 942 N N . ILE B 1 38 ? -1.419 -6.391 0.494 1 98.12 38 ILE B N 1
ATOM 943 C CA . ILE B 1 38 ? -1.536 -5.711 1.781 1 98.12 38 ILE B CA 1
ATOM 944 C C . ILE B 1 38 ? -2.629 -6.379 2.617 1 98.12 38 ILE B C 1
ATOM 946 O O . ILE B 1 38 ? -3.773 -6.492 2.176 1 98.12 38 ILE B O 1
ATOM 950 N N . SER B 1 39 ? -2.299 -6.82 3.771 1 98.06 39 SER B N 1
ATOM 951 C CA . SER B 1 39 ? -3.281 -7.539 4.578 1 98.06 39 SER B CA 1
ATOM 952 C C . SER B 1 39 ? -3.213 -7.113 6.039 1 98.06 39 SER B C 1
ATOM 954 O O . SER B 1 39 ? -2.137 -6.789 6.551 1 98.06 39 SER B O 1
ATOM 956 N N . SER B 1 40 ? -4.305 -7.039 6.711 1 97.81 40 SER B N 1
ATOM 957 C CA . SER B 1 40 ? -4.43 -6.875 8.156 1 97.81 40 SER B CA 1
ATOM 958 C C . SER B 1 40 ? -4.793 -8.195 8.828 1 97.81 40 SER B C 1
ATOM 960 O O . SER B 1 40 ? -5.957 -8.602 8.82 1 97.81 40 SER B O 1
ATOM 962 N N . PRO B 1 41 ? -3.775 -8.836 9.398 1 96.81 41 PRO B N 1
ATOM 963 C CA . PRO B 1 41 ? -4.047 -10.148 9.992 1 96.81 41 PRO B CA 1
ATOM 964 C C . PRO B 1 41 ? -5.098 -10.094 11.094 1 96.81 41 PRO B C 1
ATOM 966 O O . PRO B 1 41 ? -5.902 -11.023 11.234 1 96.81 41 PRO B O 1
ATOM 969 N N . LYS B 1 42 ? -5.098 -9.016 11.867 1 94.5 42 LYS B N 1
ATOM 970 C CA . LYS B 1 42 ? -6.035 -8.883 12.977 1 94.5 42 LYS B CA 1
ATOM 971 C C . LYS B 1 42 ? -7.477 -8.805 12.477 1 94.5 42 LYS B C 1
ATOM 973 O O . LYS B 1 42 ? -8.375 -9.43 13.047 1 94.5 42 LYS B O 1
ATOM 978 N N . LEU B 1 43 ? -7.695 -8.055 11.445 1 93.81 43 LEU B N 1
ATOM 979 C CA . LEU B 1 43 ? -9.039 -7.836 10.93 1 93.81 43 LEU B CA 1
ATOM 980 C C . LEU B 1 43 ? -9.391 -8.867 9.859 1 93.81 43 LEU B C 1
ATOM 982 O O . LEU B 1 43 ? -10.562 -9.031 9.508 1 93.81 43 LEU B O 1
ATOM 986 N N . GLY B 1 44 ? -8.484 -9.5 9.328 1 95.69 44 GLY B N 1
ATOM 987 C CA . GLY B 1 44 ? -8.688 -10.477 8.266 1 95.69 44 GLY B CA 1
ATOM 988 C C . GLY B 1 44 ? -8.953 -9.844 6.914 1 95.69 44 GLY B C 1
ATOM 989 O O . GLY B 1 44 ? -9.43 -10.516 5.992 1 95.69 44 GLY B O 1
ATOM 990 N N . SER B 1 45 ? -8.781 -8.523 6.742 1 95.31 45 SER B N 1
ATOM 991 C CA . SER B 1 45 ? -8.992 -7.828 5.473 1 95.31 45 SER B CA 1
ATOM 992 C C . SER B 1 45 ? -7.715 -7.816 4.637 1 95.31 45 SER B C 1
ATOM 994 O O . SER B 1 45 ? -6.613 -7.941 5.172 1 95.31 45 SER B O 1
ATOM 996 N N . ARG B 1 46 ? -7.867 -7.734 3.266 1 96.88 46 ARG B N 1
ATOM 997 C CA . ARG B 1 46 ? -6.73 -7.824 2.355 1 96.88 46 ARG B CA 1
ATOM 998 C C . ARG B 1 46 ? -7.043 -7.16 1.019 1 96.88 46 ARG B C 1
ATOM 1000 O O . ARG B 1 46 ? -8.203 -7.109 0.601 1 96.88 46 ARG B O 1
ATOM 1007 N N . ILE B 1 47 ? -6.047 -6.621 0.406 1 97.12 47 ILE B N 1
ATOM 1008 C CA . ILE B 1 47 ? -6.148 -6.098 -0.952 1 97.12 47 ILE B CA 1
ATOM 1009 C C . ILE B 1 47 ? -4.863 -6.402 -1.718 1 97.12 47 ILE B C 1
ATOM 1011 O O . ILE B 1 47 ? -3.779 -6.457 -1.13 1 97.12 47 ILE B O 1
ATOM 1015 N N . VAL B 1 48 ? -4.949 -6.707 -3.008 1 96.94 48 VAL B N 1
ATOM 1016 C CA . VAL B 1 48 ? -3.807 -6.945 -3.885 1 96.94 48 VAL B CA 1
ATOM 1017 C C . VAL B 1 48 ? -3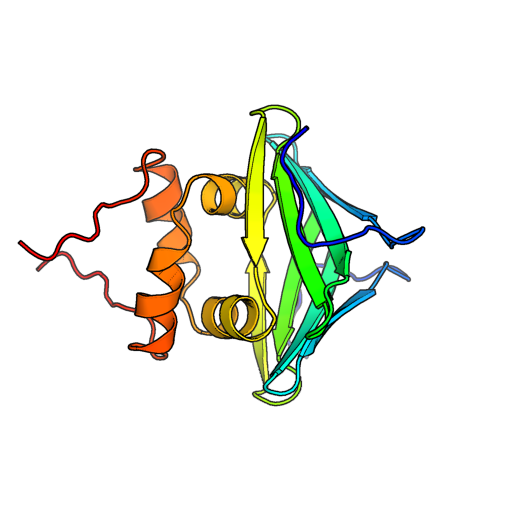.762 -5.879 -4.977 1 96.94 48 VAL B C 1
ATOM 1019 O O . VAL B 1 48 ? -4.723 -5.715 -5.73 1 96.94 48 VAL B O 1
ATOM 1022 N N . LEU B 1 49 ? -2.697 -5.164 -5.012 1 97.62 49 LEU B N 1
ATOM 1023 C CA . LEU B 1 49 ? -2.617 -4.012 -5.902 1 97.62 49 LEU B CA 1
ATOM 1024 C C . LEU B 1 49 ? -1.531 -4.211 -6.953 1 97.62 49 LEU B C 1
ATOM 1026 O O . LEU B 1 49 ? -0.44 -4.691 -6.645 1 97.62 49 LEU B O 1
ATOM 1030 N N . SER B 1 50 ? -1.773 -3.855 -8.148 1 97.69 50 SER B N 1
ATOM 1031 C CA . SER B 1 50 ? -0.784 -3.85 -9.219 1 97.69 50 SER B CA 1
ATOM 1032 C C . SER B 1 50 ? 0.143 -2.645 -9.109 1 97.69 50 SER B C 1
ATOM 1034 O O . SER B 1 50 ? -0.096 -1.741 -8.305 1 97.69 50 SER B O 1
ATOM 1036 N N . ALA B 1 51 ? 1.19 -2.66 -10.016 1 98.06 51 ALA B N 1
ATOM 1037 C CA . ALA B 1 51 ? 2.135 -1.547 -10.039 1 98.06 51 ALA B CA 1
ATOM 1038 C C . ALA B 1 51 ? 1.43 -0.239 -10.391 1 98.06 51 ALA B C 1
ATOM 1040 O O . ALA B 1 51 ? 1.684 0.794 -9.766 1 98.06 51 ALA B O 1
ATOM 1041 N N . ILE B 1 52 ? 0.489 -0.264 -11.352 1 97 52 ILE B N 1
ATOM 1042 C CA . ILE B 1 52 ? -0.201 0.934 -11.812 1 97 52 ILE B CA 1
ATOM 1043 C C . ILE B 1 52 ? -1.11 1.467 -10.711 1 97 52 ILE B C 1
ATOM 1045 O O . ILE B 1 52 ? -1.193 2.678 -10.492 1 97 52 ILE B O 1
ATOM 1049 N N . GLU B 1 53 ? -1.783 0.565 -10.039 1 97.19 53 GLU B N 1
ATOM 1050 C CA . GLU B 1 53 ? -2.643 0.964 -8.93 1 97.19 53 GLU B CA 1
ATOM 1051 C C . GLU B 1 53 ? -1.832 1.606 -7.805 1 97.19 53 GLU B C 1
ATOM 1053 O O . GLU B 1 53 ? -2.215 2.652 -7.277 1 97.19 53 GLU B O 1
ATOM 1058 N N . LEU B 1 54 ? -0.695 0.995 -7.422 1 97.88 54 LEU B N 1
ATOM 1059 C CA . LEU B 1 54 ? 0.192 1.559 -6.41 1 97.88 54 LEU B CA 1
ATOM 1060 C C . LEU B 1 54 ? 0.696 2.934 -6.836 1 97.88 54 LEU B C 1
ATOM 1062 O O . LEU B 1 54 ? 0.766 3.854 -6.016 1 97.88 54 LEU B O 1
ATOM 1066 N N . GLU B 1 55 ? 1.049 3.049 -8.133 1 97.12 55 GLU B N 1
ATOM 1067 C CA . GLU B 1 55 ? 1.486 4.34 -8.656 1 97.12 55 GLU B CA 1
ATOM 1068 C C . GLU B 1 55 ? 0.389 5.391 -8.523 1 97.12 55 GLU B C 1
ATOM 1070 O O . GLU B 1 55 ? 0.655 6.523 -8.117 1 97.12 55 GLU B O 1
ATOM 1075 N N . SER B 1 56 ? -0.805 5.012 -8.805 1 96.44 56 SER B N 1
ATOM 1076 C CA . SER B 1 56 ? -1.916 5.953 -8.703 1 96.44 56 SER B CA 1
ATOM 1077 C C . SER B 1 56 ? -2.131 6.398 -7.266 1 96.44 56 SER B C 1
ATOM 1079 O O . SER B 1 56 ? -2.578 7.52 -7.016 1 96.44 56 SER B O 1
ATOM 1081 N N . LEU B 1 57 ? -1.88 5.559 -6.285 1 96.19 57 LEU B N 1
ATOM 1082 C CA . LEU B 1 57 ? -1.969 5.898 -4.871 1 96.19 57 LEU B CA 1
ATOM 1083 C C . LEU B 1 57 ? -1.007 7.031 -4.523 1 96.19 57 LEU B C 1
ATOM 1085 O O . LEU B 1 57 ? -1.33 7.898 -3.707 1 96.19 57 LEU B O 1
ATOM 1089 N N . THR B 1 58 ? 0.151 7.152 -5.16 1 96.31 58 THR B N 1
ATOM 1090 C CA . THR B 1 58 ? 1.169 8.148 -4.859 1 96.31 58 THR B CA 1
ATOM 1091 C C . THR B 1 58 ? 0.735 9.531 -5.348 1 96.31 58 THR B C 1
ATOM 1093 O O . THR B 1 58 ? 1.333 10.547 -4.977 1 96.31 58 THR B O 1
ATOM 1096 N N . TRP B 1 59 ? -0.276 9.586 -6.129 1 94.44 59 TRP B N 1
ATOM 1097 C CA . TRP B 1 59 ? -0.804 10.852 -6.629 1 94.44 59 TRP B CA 1
ATOM 1098 C C . TRP B 1 59 ? -1.812 11.445 -5.652 1 94.44 59 TRP B C 1
ATOM 1100 O O . TRP B 1 59 ? -2.211 12.602 -5.789 1 94.44 59 TRP B O 1
ATOM 1110 N N . GLN B 1 60 ? -2.236 10.695 -4.734 1 93.38 60 GLN B N 1
ATOM 1111 C CA . GLN B 1 60 ? -3.322 11.117 -3.855 1 93.38 60 GLN B CA 1
ATOM 1112 C C . GLN B 1 60 ? -2.789 11.898 -2.658 1 93.38 60 GLN B C 1
ATOM 1114 O O . GLN B 1 60 ? -1.649 11.695 -2.234 1 93.38 60 GLN B O 1
ATOM 1119 N N . ASP B 1 61 ? -3.664 12.758 -2.125 1 92 61 ASP B N 1
ATOM 1120 C CA . ASP B 1 61 ? -3.406 13.383 -0.832 1 92 61 ASP B CA 1
ATOM 1121 C C . ASP B 1 61 ? -3.725 12.43 0.316 1 92 61 ASP B C 1
ATOM 1123 O O . ASP B 1 61 ? -4.727 11.711 0.272 1 92 61 ASP B O 1
ATOM 1127 N N . LYS B 1 62 ? -2.969 12.422 1.298 1 93.31 62 LYS B N 1
ATOM 1128 C CA . LYS B 1 62 ? -3.129 11.5 2.422 1 93.31 62 LYS B CA 1
ATOM 1129 C C . LYS B 1 62 ? -4.5 11.664 3.072 1 93.31 62 LYS B C 1
ATOM 1131 O O . LYS B 1 62 ? -4.965 10.773 3.783 1 93.31 62 LYS B O 1
ATOM 1136 N N . SER B 1 63 ? -5.098 12.805 2.863 1 93.5 63 SER B N 1
ATOM 1137 C CA . SER B 1 63 ? -6.395 13.07 3.477 1 93.5 63 SER B CA 1
ATOM 1138 C C . SER B 1 63 ? -7.441 12.07 3.01 1 93.5 63 SER B C 1
ATOM 1140 O O . SER B 1 63 ? -8.492 11.922 3.639 1 93.5 63 SER B O 1
ATOM 1142 N N . ILE B 1 64 ? -7.199 11.367 1.916 1 91.06 64 ILE B N 1
ATOM 1143 C CA . ILE B 1 64 ? -8.148 10.375 1.425 1 91.06 64 ILE B CA 1
ATOM 1144 C C . ILE B 1 64 ? -8.328 9.266 2.465 1 91.06 64 ILE B C 1
ATOM 1146 O O . ILE B 1 64 ? -9.414 8.711 2.607 1 91.06 64 ILE B O 1
ATOM 1150 N N . PHE B 1 65 ? -7.336 9.008 3.254 1 94 65 PHE B N 1
ATOM 1151 C CA . PHE B 1 65 ? -7.391 7.918 4.223 1 94 65 PHE B CA 1
ATOM 1152 C C . PHE B 1 65 ? -8.258 8.297 5.418 1 94 65 PHE B C 1
ATOM 1154 O O . PHE B 1 65 ? -8.789 7.426 6.113 1 94 65 PHE B O 1
ATOM 1161 N N . ASP B 1 66 ? -8.352 9.594 5.605 1 93 66 ASP B N 1
ATOM 1162 C CA . ASP B 1 66 ? -9.328 10.016 6.602 1 93 66 ASP B CA 1
ATOM 1163 C C . ASP B 1 66 ? -10.742 9.586 6.207 1 93 66 ASP B C 1
ATOM 1165 O O . ASP B 1 66 ? -11.539 9.195 7.059 1 93 66 ASP B O 1
ATOM 1169 N N . LYS B 1 67 ? -10.984 9.711 4.941 1 89.19 67 LYS B N 1
ATOM 1170 C CA . LYS B 1 67 ? -12.281 9.297 4.426 1 89.19 67 LYS B CA 1
ATOM 1171 C C . LYS B 1 67 ? -12.461 7.781 4.543 1 89.19 67 LYS B C 1
ATOM 1173 O O . LYS B 1 67 ? -13.539 7.309 4.918 1 89.19 67 LYS B O 1
ATOM 1178 N N . PHE B 1 68 ? -11.438 7.031 4.207 1 92.19 68 PHE B N 1
ATOM 1179 C CA . PHE B 1 68 ? -11.516 5.582 4.332 1 92.19 68 PHE B CA 1
ATOM 1180 C C . PHE B 1 68 ? -11.812 5.172 5.77 1 92.19 68 PHE B C 1
ATOM 1182 O O . PHE B 1 68 ? -12.633 4.281 6.008 1 92.19 68 PHE B O 1
ATOM 1189 N N . LEU B 1 69 ? -11.094 5.824 6.691 1 92.62 69 LEU B N 1
ATOM 1190 C CA . LEU B 1 69 ? -11.242 5.508 8.109 1 92.62 69 LEU B CA 1
ATOM 1191 C C . LEU B 1 69 ? -12.641 5.844 8.602 1 92.62 69 LEU B C 1
ATOM 1193 O O . LEU B 1 69 ? -13.172 5.176 9.492 1 92.62 69 LEU B O 1
ATOM 1197 N N . SER B 1 70 ? -13.203 6.852 8.016 1 90.44 70 SER B N 1
ATOM 1198 C CA . SER B 1 70 ? -14.539 7.273 8.43 1 90.44 70 SER B CA 1
ATOM 1199 C C . SER B 1 70 ? -15.617 6.43 7.766 1 90.44 70 SER B C 1
ATOM 1201 O O . SER B 1 70 ? -16.766 6.414 8.211 1 90.44 70 SER B O 1
ATOM 1203 N N . ASP B 1 71 ? -15.297 5.723 6.605 1 81.94 71 ASP B N 1
ATOM 1204 C CA . ASP B 1 71 ? -16.234 4.879 5.859 1 81.94 71 ASP B CA 1
ATOM 1205 C C . ASP B 1 71 ? -15.602 3.535 5.516 1 81.94 71 ASP B C 1
ATOM 1207 O O . ASP B 1 71 ? -15.242 3.289 4.363 1 81.94 71 ASP B O 1
ATOM 1211 N N . PRO B 1 72 ? -15.516 2.58 6.43 1 74 72 PRO B N 1
ATOM 1212 C CA . PRO B 1 72 ? -14.805 1.314 6.234 1 74 72 PRO B CA 1
ATOM 1213 C C . PRO B 1 72 ? -15.492 0.402 5.223 1 74 72 PRO B C 1
ATOM 1215 O O . PRO B 1 72 ? -14.906 -0.591 4.781 1 74 72 PRO B O 1
ATOM 1218 N N . TYR B 1 73 ? -16.859 0.622 4.949 1 67.88 73 TYR B N 1
ATOM 1219 C CA . TYR B 1 73 ? -17.531 -0.242 3.992 1 67.88 73 TYR B CA 1
ATOM 1220 C C . TYR B 1 73 ? -17.281 0.222 2.562 1 67.88 73 TYR B C 1
ATOM 1222 O O . TYR B 1 73 ? -17.703 -0.433 1.605 1 67.88 73 TYR B O 1
ATOM 1230 N N . GLY B 1 74 ? -16.297 1.17 2.285 1 60.22 74 GLY B N 1
ATOM 1231 C CA . GLY B 1 74 ?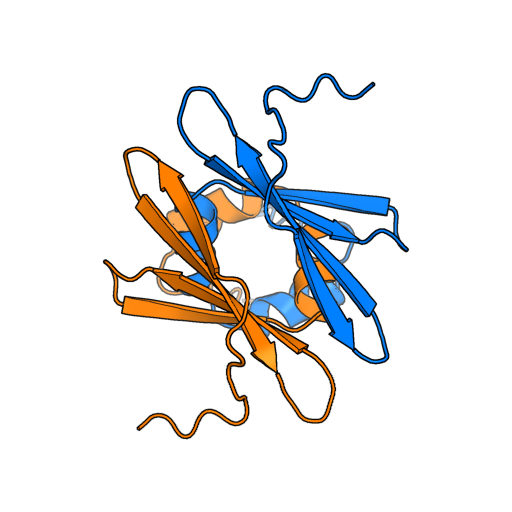 -15.891 1.611 0.958 1 60.22 74 GLY B CA 1
ATOM 1232 C C . GLY B 1 74 ? -16.859 2.6 0.342 1 60.22 74 GLY B C 1
ATOM 1233 O O . GLY B 1 74 ? -18.078 2.498 0.549 1 60.22 74 GLY B O 1
ATOM 1234 N N . SER B 1 75 ? -16.594 3.896 0.338 1 52.22 75 SER B N 1
ATOM 1235 C CA . SER B 1 75 ? -17.453 4.902 -0.276 1 52.22 75 SER B CA 1
ATOM 1236 C C . SER B 1 75 ? -17.969 4.43 -1.629 1 52.22 75 SER B C 1
ATOM 1238 O O . SER B 1 75 ? -17.234 3.85 -2.42 1 52.22 75 SER B O 1
ATOM 1240 N N . SER B 1 76 ? -19.25 3.768 -1.705 1 47.53 76 SER B N 1
ATOM 1241 C CA . SER B 1 76 ? -19.828 3.965 -3.031 1 47.53 76 SER B CA 1
ATOM 1242 C C . SER B 1 76 ? -19.516 5.355 -3.572 1 47.53 76 SER B C 1
ATOM 1244 O O . SER B 1 76 ? -20.047 6.352 -3.08 1 47.53 76 SER B O 1
ATOM 1246 N N . ILE B 1 77 ? -18.328 5.781 -3.562 1 41.44 77 ILE B N 1
ATOM 1247 C CA . ILE B 1 77 ? -18.234 7.043 -4.289 1 41.44 77 ILE B CA 1
ATOM 1248 C C . ILE B 1 77 ? -19.219 7.051 -5.449 1 41.44 77 ILE B C 1
ATOM 1250 O O . ILE B 1 77 ? -18.922 6.559 -6.539 1 41.44 77 ILE B O 1
ATOM 1254 N N . ALA B 1 78 ? -20.406 6.504 -5.301 1 36.03 78 ALA B N 1
ATOM 1255 C CA . ALA B 1 78 ? -21.547 6.648 -6.207 1 36.03 78 ALA B CA 1
ATOM 1256 C C . ALA B 1 78 ? -21.781 8.117 -6.562 1 36.03 78 ALA B C 1
ATOM 1258 O O . ALA B 1 78 ? -21.734 8.984 -5.691 1 36.03 78 ALA B O 1
ATOM 1259 N N . ASP B 1 79 ? -21.172 8.547 -7.66 1 3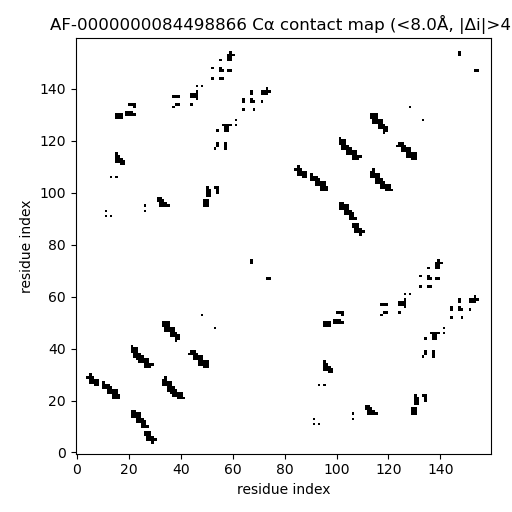3.72 79 ASP B N 1
ATOM 1260 C CA . ASP B 1 79 ? -21.766 9.734 -8.266 1 33.72 79 ASP B CA 1
ATOM 1261 C C . ASP B 1 79 ? -23.281 9.742 -8.094 1 33.72 79 ASP B C 1
ATOM 1263 O O . ASP B 1 79 ? -23.969 8.805 -8.516 1 33.72 79 ASP B O 1
ATOM 1267 N N . ASP B 1 80 ? -23.828 9.914 -6.859 1 27.47 80 ASP B N 1
ATOM 1268 C CA . ASP B 1 80 ? -25.125 10.523 -7.148 1 27.47 80 ASP B CA 1
ATOM 1269 C C . ASP B 1 80 ? -24.969 11.766 -8.023 1 27.47 80 ASP B C 1
ATOM 1271 O O . ASP B 1 80 ? -24.016 12.523 -7.863 1 27.47 80 ASP B O 1
#

Secondary structure (DSSP, 8-state):
----SSB--S--EEEEE-SS-EEEEEEEEETTEEEEEEEETTTTEEEEE-HHHHHHHTTS-THHHHHHHH-TT-------/----SSEEEEEEEEEEE-SS-EEEEEEEEETTEEEEEEEETTTTEEEEE-HHHHHHHTTS-TTHHHHHHH-TT-------

Foldseek 3Di:
DPPPQWAADVWDKDWDDDPPFIKIWTWTGHPVGIWIKIAGPVVGDIDIGDPVRVVVVVVDDPCVVVVCVVPVVDPPCVPD/DPPPQWAADVWDKDWDDDPPFIKIWTWTGHPVGIWIKIAGPVVGDIDIGDPVRVVVVVVDDPCVVVVCVVPVVDPPCVPD

Sequence (160 aa):
MENKNYYEKDGETIDITNEFATVTVKKVYTKNGTRLEISSPKLGSRIVLSAIELESLTWQDKSIFDKFLSDPYGSSIADDMENKNYYEKDGETIDITNEFATVTVKKVYTKNGTRLEISSPKLGSRIVLSAIELESLTWQDKSIFDKFLSDPYGSSIADD

Radius of gyration: 15.22 Å; Cα contacts (8 Å, |Δi|>4): 320; chains: 2; bounding box: 44×43×37 Å

Organism: NCBI:txid312540

Solvent-accessible surface area (backbone atoms only — not comparable to full-atom values): 8891 Å² total; per-residue (Å²): 126,80,84,64,84,49,48,71,54,105,47,68,71,46,79,26,32,38,96,85,31,56,24,40,34,33,51,29,38,41,95,73,32,30,27,40,36,38,29,20,76,88,78,69,38,53,41,74,37,43,20,60,47,53,46,33,55,24,40,45,58,75,68,57,45,55,51,30,66,74,35,58,85,32,75,73,77,56,79,122,127,80,83,63,84,48,46,70,53,104,48,70,70,46,78,24,34,37,96,85,30,56,24,42,36,33,52,31,39,42,97,75,32,30,28,38,36,38,31,22,75,87,80,67,40,53,40,76,38,43,19,61,48,53,45,34,55,25,40,44,58,75,67,56,44,56,51,30,64,75,35,58,84,32,72,74,77,58,80,120

pLDDT: mean 86.13, std 18.04, range [27.41, 98.31]

Nearest PDB structures (foldseek):
  8cht-assembly2_B  TM=5.542E-01  e=4.026E-01  Homo sapiens
  6hxy-assembly1_A-2  TM=4.904E-01  e=8.777E-01  Danio rerio
  6hxv-assembly1_A  TM=4.918E-01  e=1.913E+00  Danio rerio
  6hxy-assembly1_B-2  TM=4.195E-01  e=9.810E-01  Danio rerio
  6hxv-assembly1_B  TM=4.456E-01  e=1.448E+00  Danio rerio